Protein AF-A0A848TBX1-F1 (afdb_monomer_lite)

Structure (mmCIF, N/CA/C/O backbone):
data_AF-A0A848TBX1-F1
#
_entry.id   AF-A0A848TBX1-F1
#
loop_
_atom_site.group_PDB
_atom_site.id
_atom_site.type_symbol
_atom_site.label_atom_id
_atom_site.label_alt_id
_atom_site.label_comp_id
_atom_site.label_asym_id
_atom_site.label_entity_id
_atom_site.label_seq_id
_atom_site.pdbx_PDB_ins_code
_atom_site.Cartn_x
_atom_site.Cartn_y
_atom_site.Cartn_z
_atom_site.occupancy
_atom_site.B_iso_or_equiv
_atom_site.auth_seq_id
_atom_site.auth_comp_id
_atom_site.auth_asym_id
_atom_site.auth_atom_id
_atom_site.pdbx_PDB_model_num
ATOM 1 N N . MET A 1 1 ? 13.586 -7.756 -27.635 1.00 63.50 1 MET A N 1
ATOM 2 C CA . MET A 1 1 ? 14.529 -7.032 -26.752 1.00 63.50 1 MET A CA 1
ATOM 3 C C . MET A 1 1 ? 13.825 -5.948 -25.931 1.00 63.50 1 MET A C 1
ATOM 5 O O . MET A 1 1 ? 14.052 -5.902 -24.736 1.00 63.50 1 MET A O 1
ATOM 9 N N . ILE A 1 2 ? 12.912 -5.149 -26.505 1.00 79.12 2 ILE A N 1
ATOM 10 C CA . ILE A 1 2 ? 12.156 -4.103 -25.774 1.00 79.12 2 ILE A CA 1
ATOM 11 C C . ILE A 1 2 ? 10.970 -4.657 -24.948 1.00 79.12 2 ILE A C 1
ATOM 13 O O . ILE A 1 2 ? 10.659 -4.149 -23.881 1.00 79.12 2 ILE A O 1
ATOM 17 N N . THR A 1 3 ? 10.336 -5.748 -25.383 1.00 88.25 3 THR A N 1
ATOM 18 C CA . THR A 1 3 ? 9.106 -6.284 -24.766 1.00 88.25 3 THR A CA 1
ATOM 19 C C . THR A 1 3 ? 9.268 -6.816 -23.340 1.00 88.25 3 THR A C 1
ATOM 21 O O . THR A 1 3 ? 8.421 -6.524 -22.505 1.00 88.25 3 THR A O 1
ATOM 24 N N . ILE A 1 4 ? 10.341 -7.558 -23.032 1.00 91.38 4 ILE A N 1
ATOM 25 C CA . ILE A 1 4 ? 10.585 -8.056 -21.663 1.00 91.38 4 ILE A CA 1
ATOM 26 C C . ILE A 1 4 ? 10.835 -6.888 -20.704 1.00 91.38 4 ILE A C 1
ATOM 28 O O . ILE A 1 4 ? 10.270 -6.867 -19.616 1.00 91.38 4 ILE A O 1
ATOM 32 N N . LEU A 1 5 ? 11.649 -5.911 -21.118 1.00 93.56 5 LEU A N 1
ATOM 33 C CA . LEU A 1 5 ? 11.935 -4.731 -20.303 1.00 93.56 5 LEU A CA 1
ATOM 34 C C . LEU A 1 5 ? 10.661 -3.924 -20.044 1.00 93.56 5 LEU A C 1
ATOM 36 O O . LEU A 1 5 ? 10.407 -3.568 -18.903 1.00 93.56 5 LEU A O 1
ATOM 40 N N . ASN A 1 6 ? 9.811 -3.731 -21.055 1.00 92.00 6 ASN A N 1
ATOM 41 C CA . ASN A 1 6 ? 8.543 -3.018 -20.889 1.00 92.00 6 ASN A CA 1
ATOM 42 C C . ASN A 1 6 ? 7.585 -3.724 -19.919 1.00 92.00 6 ASN A C 1
ATOM 44 O O . ASN A 1 6 ? 6.941 -3.064 -19.108 1.00 92.00 6 ASN A O 1
ATOM 48 N N . ILE A 1 7 ? 7.486 -5.057 -19.987 1.00 94.75 7 ILE A N 1
ATOM 49 C CA . ILE A 1 7 ? 6.661 -5.833 -19.049 1.00 94.75 7 ILE A CA 1
ATOM 50 C C . ILE A 1 7 ? 7.233 -5.726 -17.634 1.00 94.75 7 ILE A C 1
ATOM 52 O O . ILE A 1 7 ? 6.477 -5.554 -16.683 1.00 94.75 7 ILE A O 1
ATOM 56 N N . LEU A 1 8 ? 8.557 -5.784 -17.484 1.00 94.75 8 LEU A N 1
ATOM 57 C CA . LEU A 1 8 ? 9.199 -5.614 -16.185 1.00 94.75 8 LEU A CA 1
ATOM 58 C C . LEU A 1 8 ? 8.930 -4.221 -15.607 1.00 94.75 8 LEU A C 1
ATOM 60 O O . LEU A 1 8 ? 8.570 -4.118 -14.441 1.00 94.75 8 LEU A O 1
ATOM 64 N N . THR A 1 9 ? 9.049 -3.165 -16.414 1.00 95.56 9 THR A N 1
ATOM 65 C CA . THR A 1 9 ? 8.730 -1.797 -15.988 1.00 95.56 9 THR A CA 1
ATOM 66 C C . THR A 1 9 ? 7.270 -1.674 -15.560 1.00 95.56 9 THR A C 1
ATOM 68 O O . THR A 1 9 ? 7.015 -1.165 -14.478 1.00 95.56 9 THR A O 1
ATOM 71 N N . LEU A 1 10 ? 6.327 -2.242 -16.321 1.00 95.88 10 LEU A N 1
ATOM 72 C CA . LEU A 1 10 ? 4.911 -2.273 -15.936 1.00 95.88 10 LEU A CA 1
ATOM 73 C C . LEU A 1 10 ? 4.706 -2.937 -14.564 1.00 95.88 10 LEU A C 1
ATOM 75 O O . LEU A 1 10 ? 3.970 -2.423 -13.725 1.00 95.88 10 LEU A O 1
ATOM 79 N N . LEU A 1 11 ? 5.354 -4.080 -14.324 1.00 96.62 11 LEU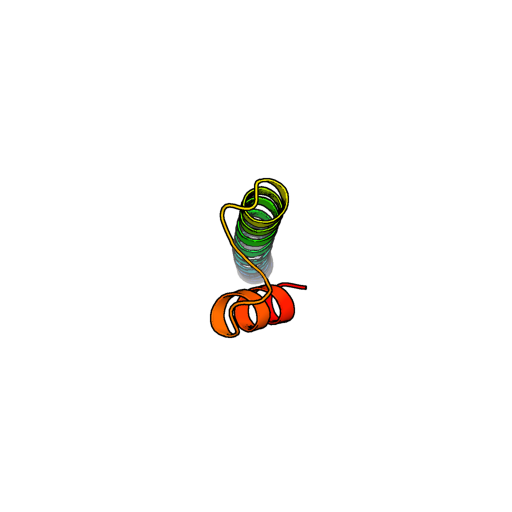 A N 1
ATOM 80 C CA . LEU A 1 11 ? 5.259 -4.780 -13.041 1.00 96.62 11 LEU A CA 1
ATOM 81 C C . LEU A 1 11 ? 5.868 -3.962 -11.897 1.00 96.62 11 LEU A C 1
ATOM 83 O O . LEU A 1 11 ? 5.302 -3.936 -10.806 1.00 96.62 11 LEU A O 1
ATOM 87 N N . LEU A 1 12 ? 6.993 -3.289 -12.142 1.00 97.19 12 LEU A N 1
ATOM 88 C CA . LEU A 1 12 ? 7.629 -2.407 -11.164 1.00 97.19 12 LEU A CA 1
ATOM 89 C C . LEU A 1 12 ? 6.747 -1.201 -10.831 1.00 97.19 12 LEU A C 1
ATOM 91 O O . LEU A 1 12 ? 6.633 -0.861 -9.657 1.00 97.19 12 LEU A O 1
ATOM 95 N N . ASP A 1 13 ? 6.077 -0.608 -11.819 1.00 97.12 13 ASP A N 1
ATOM 96 C CA . ASP A 1 13 ? 5.150 0.507 -11.606 1.00 97.12 13 ASP A CA 1
ATOM 97 C C . ASP A 1 13 ? 3.954 0.078 -10.740 1.00 97.12 13 ASP A C 1
ATOM 99 O O . ASP A 1 13 ? 3.575 0.773 -9.793 1.00 97.12 13 ASP A O 1
ATOM 103 N N . VAL A 1 14 ? 3.392 -1.108 -11.004 1.00 97.19 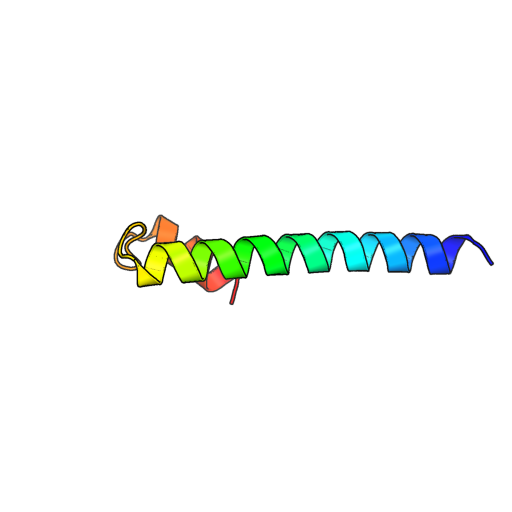14 VAL A N 1
ATOM 104 C CA . VAL A 1 14 ? 2.307 -1.680 -10.189 1.00 97.19 14 VAL A CA 1
ATOM 105 C C . VAL A 1 14 ? 2.791 -2.003 -8.774 1.00 97.19 14 VAL A C 1
ATOM 107 O O . VAL A 1 14 ? 2.114 -1.668 -7.802 1.00 97.19 14 VAL A O 1
ATOM 110 N N . ALA A 1 15 ? 3.970 -2.612 -8.629 1.00 97.69 15 ALA A N 1
ATOM 111 C CA . ALA A 1 15 ? 4.548 -2.921 -7.323 1.00 97.69 15 ALA A CA 1
ATOM 112 C C . ALA A 1 15 ? 4.838 -1.647 -6.510 1.00 97.69 15 ALA A C 1
ATOM 114 O O . ALA A 1 15 ? 4.557 -1.600 -5.311 1.00 97.69 15 ALA A O 1
ATOM 115 N N . PHE A 1 16 ? 5.341 -0.595 -7.161 1.00 97.44 16 PHE A N 1
ATOM 116 C CA . PHE A 1 16 ? 5.559 0.713 -6.548 1.00 97.44 16 PHE A CA 1
ATOM 117 C C . PHE A 1 16 ? 4.244 1.340 -6.076 1.00 97.44 16 PHE A C 1
ATOM 119 O O . PHE A 1 16 ? 4.168 1.845 -4.955 1.00 97.44 16 PHE A O 1
ATOM 126 N N . PHE A 1 17 ? 3.186 1.255 -6.886 1.00 97.06 17 PHE A N 1
ATOM 127 C CA . PHE A 1 17 ? 1.862 1.723 -6.488 1.00 97.06 17 PHE A CA 1
ATOM 128 C C . PHE A 1 17 ? 1.331 0.976 -5.254 1.00 97.06 17 PHE A C 1
ATOM 130 O O . PHE A 1 17 ? 0.880 1.616 -4.303 1.00 97.06 17 PHE A O 1
ATOM 137 N N . ILE A 1 18 ? 1.431 -0.359 -5.226 1.00 97.25 18 ILE A N 1
ATOM 138 C CA . ILE A 1 18 ? 1.002 -1.173 -4.075 1.00 97.25 18 ILE A CA 1
ATOM 139 C C . ILE A 1 18 ? 1.785 -0.786 -2.815 1.00 97.25 18 ILE A C 1
ATOM 141 O O . ILE A 1 18 ? 1.186 -0.590 -1.757 1.00 97.25 18 ILE A O 1
ATOM 145 N N . MET A 1 19 ? 3.105 -0.607 -2.928 1.00 97.62 19 MET A N 1
ATOM 146 C CA . MET A 1 19 ? 3.949 -0.150 -1.819 1.00 97.62 19 MET A CA 1
ATOM 147 C C . MET A 1 19 ? 3.477 1.205 -1.277 1.00 97.62 19 MET A C 1
ATOM 149 O O . MET A 1 19 ? 3.349 1.377 -0.065 1.00 97.62 19 MET A O 1
ATOM 153 N N . LEU A 1 20 ? 3.183 2.160 -2.162 1.00 98.00 20 LEU A N 1
ATOM 154 C CA . LEU A 1 20 ? 2.715 3.487 -1.774 1.00 98.00 20 LEU A CA 1
ATOM 155 C C . LEU A 1 20 ? 1.372 3.417 -1.034 1.00 98.00 20 LEU A C 1
ATOM 157 O O . LEU A 1 20 ? 1.225 4.037 0.021 1.00 98.00 20 LEU A O 1
ATOM 161 N N . VAL A 1 21 ? 0.419 2.622 -1.533 1.00 97.75 21 VAL A N 1
ATOM 162 C CA . VAL A 1 21 ? -0.869 2.390 -0.857 1.00 97.75 21 VAL A CA 1
ATOM 163 C C . VAL A 1 21 ? -0.658 1.765 0.524 1.00 97.75 21 VAL A C 1
ATOM 165 O O . VAL A 1 21 ? -1.244 2.238 1.498 1.00 97.75 21 VAL A O 1
ATOM 168 N N . HIS A 1 22 ? 0.210 0.757 0.636 1.00 97.19 22 HIS A N 1
ATOM 169 C CA . HIS A 1 22 ? 0.507 0.090 1.904 1.00 97.19 22 HIS A CA 1
ATOM 170 C C . HIS A 1 22 ? 1.121 1.058 2.932 1.00 97.19 22 HIS A C 1
ATOM 172 O O . HIS A 1 22 ? 0.692 1.083 4.088 1.00 97.19 22 HIS A O 1
ATOM 178 N N . ILE A 1 23 ? 2.065 1.914 2.520 1.00 97.88 23 ILE A N 1
ATOM 179 C CA . ILE A 1 23 ? 2.681 2.933 3.390 1.00 97.88 23 ILE A CA 1
ATOM 180 C C . ILE A 1 23 ? 1.638 3.944 3.879 1.00 97.88 23 ILE A C 1
ATOM 182 O O . ILE A 1 23 ? 1.581 4.234 5.076 1.00 97.88 23 ILE A O 1
ATOM 186 N N . ILE A 1 24 ? 0.794 4.468 2.983 1.00 97.88 24 ILE A N 1
ATOM 187 C CA . ILE A 1 24 ? -0.247 5.434 3.362 1.00 97.88 24 ILE A CA 1
ATOM 188 C C . ILE A 1 24 ? -1.257 4.786 4.313 1.00 97.88 24 ILE A C 1
ATOM 190 O O . ILE A 1 24 ? -1.567 5.371 5.347 1.00 97.88 24 ILE A O 1
ATOM 194 N N . MET A 1 25 ? -1.737 3.57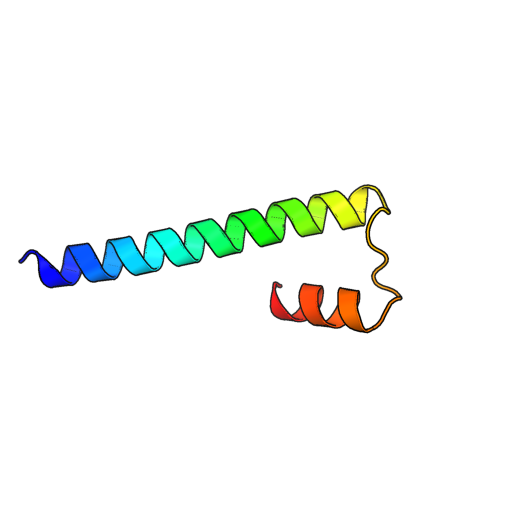5 4.018 1.00 97.12 25 MET A N 1
ATOM 195 C CA . MET A 1 25 ? -2.648 2.844 4.908 1.00 97.12 25 MET A CA 1
ATOM 196 C C . MET A 1 25 ? -2.024 2.611 6.287 1.00 97.12 25 MET A C 1
ATOM 198 O O . MET A 1 25 ? -2.667 2.888 7.300 1.00 97.12 25 MET A O 1
ATOM 202 N N . SER A 1 26 ? -0.755 2.193 6.330 1.00 96.94 26 SER A N 1
ATOM 203 C CA . SER A 1 26 ? -0.001 2.014 7.579 1.00 96.94 26 SER A CA 1
ATOM 204 C C . SER A 1 26 ? 0.044 3.305 8.394 1.00 96.94 26 SER A C 1
ATOM 206 O O . SER A 1 26 ? -0.187 3.293 9.604 1.00 96.94 26 SER A O 1
ATOM 208 N N . TRP A 1 27 ? 0.306 4.432 7.726 1.00 98.00 27 TRP A N 1
ATOM 209 C CA . TRP A 1 27 ? 0.305 5.753 8.343 1.00 98.00 27 TRP A CA 1
ATOM 210 C C . TRP A 1 27 ? -1.081 6.090 8.903 1.00 98.00 27 TRP A C 1
ATOM 212 O O . TRP A 1 27 ? -1.221 6.360 10.092 1.00 98.00 27 TRP A O 1
ATOM 222 N N . LEU A 1 28 ? -2.133 5.982 8.094 1.00 97.75 28 LEU A N 1
ATOM 223 C CA . LEU A 1 28 ? -3.495 6.313 8.513 1.00 97.75 28 LEU A CA 1
ATOM 224 C C . LEU A 1 28 ? -3.989 5.458 9.692 1.00 97.75 28 LEU A C 1
ATOM 226 O O . LEU A 1 28 ? -4.670 5.983 10.573 1.00 97.75 28 LEU A O 1
ATOM 230 N N . ILE A 1 29 ? -3.633 4.173 9.743 1.00 97.19 29 ILE A N 1
ATOM 231 C CA . ILE A 1 29 ? -3.946 3.293 10.879 1.00 97.19 29 ILE A CA 1
ATOM 232 C C . ILE A 1 29 ? -3.157 3.720 12.124 1.00 97.19 29 ILE A C 1
ATOM 234 O O . ILE A 1 29 ? -3.735 3.836 13.204 1.00 97.19 29 ILE A O 1
ATOM 238 N N . ASN A 1 30 ? -1.858 4.007 11.985 1.00 97.50 30 ASN A N 1
ATOM 239 C CA . ASN A 1 30 ? -1.004 4.441 13.096 1.00 97.50 30 ASN A CA 1
ATOM 240 C C . ASN A 1 30 ? -1.510 5.744 13.740 1.00 97.50 30 ASN A C 1
ATOM 242 O O . ASN A 1 30 ? -1.579 5.857 14.963 1.00 97.50 30 ASN A O 1
ATOM 246 N N . PHE A 1 31 ? -1.953 6.692 12.912 1.00 98.12 31 PHE A N 1
ATOM 247 C CA . PHE A 1 31 ? -2.549 7.952 13.359 1.00 98.12 31 PHE A CA 1
ATOM 248 C C . PHE A 1 31 ? -4.023 7.820 13.783 1.00 98.12 31 PHE A C 1
ATOM 250 O O . PHE A 1 31 ? -4.667 8.832 14.052 1.00 98.12 31 PHE A O 1
ATOM 257 N N . ASN A 1 32 ? -4.565 6.598 13.876 1.00 95.12 32 ASN A N 1
ATOM 258 C CA . ASN A 1 32 ? -5.967 6.306 14.203 1.00 95.12 32 ASN A CA 1
ATOM 259 C C . ASN A 1 32 ? -6.986 7.031 13.299 1.00 95.12 32 ASN A C 1
ATOM 261 O O . ASN A 1 32 ? -8.138 7.224 13.686 1.00 95.12 32 ASN A O 1
ATOM 265 N N . VAL A 1 33 ? -6.574 7.432 12.091 1.00 97.44 33 VAL A N 1
ATOM 266 C CA . VAL A 1 33 ? -7.461 8.010 11.071 1.00 97.44 33 VAL A CA 1
ATOM 267 C C . VAL A 1 33 ? -8.340 6.912 10.473 1.00 97.44 33 VAL A C 1
ATOM 269 O O . VAL A 1 33 ? -9.526 7.127 10.230 1.00 97.44 33 VAL A O 1
ATOM 272 N N . LEU A 1 34 ? -7.772 5.720 10.278 1.00 96.50 34 LEU A N 1
ATOM 273 C CA . LEU A 1 34 ? -8.489 4.518 9.863 1.00 96.50 34 LEU A CA 1
ATOM 274 C C . LEU A 1 34 ? -8.533 3.503 11.006 1.00 96.50 34 LEU A C 1
ATOM 276 O O . LEU A 1 34 ? -7.515 3.2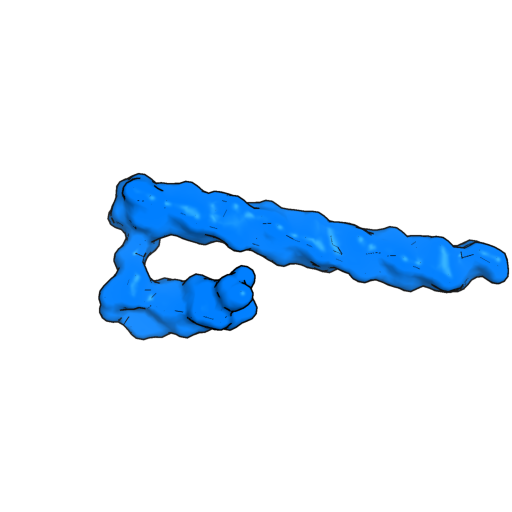06 11.627 1.00 96.50 34 LEU A O 1
ATOM 280 N N . ASN A 1 35 ? -9.717 2.948 11.271 1.00 95.81 35 ASN A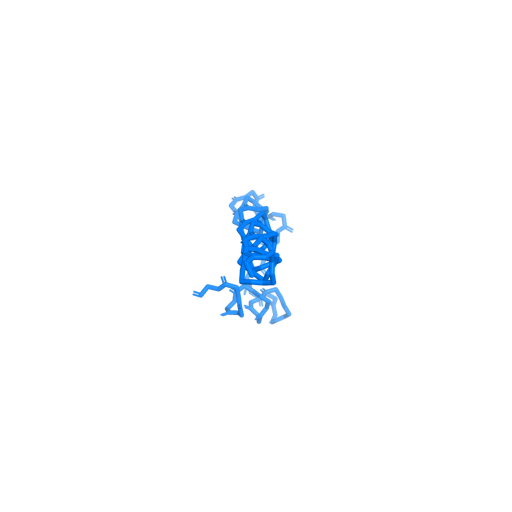 N 1
ATOM 281 C CA . ASN A 1 35 ? -9.932 2.007 12.365 1.00 95.81 35 ASN A CA 1
ATOM 282 C C . ASN A 1 35 ? -10.111 0.576 11.840 1.00 95.81 35 ASN A C 1
ATOM 284 O O . ASN A 1 35 ? -11.127 0.255 11.227 1.00 95.81 35 ASN A O 1
ATOM 288 N N . LEU A 1 36 ? -9.169 -0.310 12.172 1.00 95.81 36 LEU A N 1
ATOM 289 C CA . LEU A 1 36 ? -9.191 -1.733 11.800 1.00 95.81 36 LEU A CA 1
ATOM 290 C C . LEU A 1 36 ? -10.351 -2.537 12.410 1.00 95.81 36 LEU A C 1
ATOM 292 O O . LEU A 1 36 ? -10.590 -3.669 12.014 1.00 95.81 36 LEU A O 1
ATOM 296 N N . ARG A 1 37 ? -11.112 -1.985 13.360 1.00 96.12 37 ARG A N 1
ATOM 297 C CA . ARG A 1 37 ? -12.352 -2.621 13.842 1.00 96.12 37 ARG A CA 1
ATOM 298 C C . ARG A 1 37 ? -13.500 -2.494 12.842 1.00 96.12 37 ARG A C 1
ATOM 300 O O . ARG A 1 37 ? -14.501 -3.194 12.973 1.00 96.12 37 ARG A O 1
ATOM 307 N N . GLN A 1 38 ? -13.387 -1.582 11.876 1.00 96.62 38 GLN A N 1
ATOM 308 C CA . GLN A 1 38 ? -14.361 -1.449 10.802 1.00 96.62 38 GLN A CA 1
ATOM 309 C C . GLN A 1 38 ? -14.089 -2.544 9.759 1.00 96.62 38 GLN A C 1
ATOM 311 O O . GLN A 1 38 ? -12.983 -2.592 9.220 1.00 96.62 38 GLN A O 1
ATOM 316 N N . PRO A 1 39 ? -15.076 -3.395 9.425 1.00 96.12 39 PRO A N 1
ATOM 317 C CA . PRO A 1 39 ? -14.849 -4.585 8.603 1.00 96.12 39 PRO A CA 1
ATOM 318 C C . PRO A 1 39 ? -14.301 -4.257 7.211 1.00 96.12 39 PRO A C 1
ATOM 320 O O . PRO A 1 39 ? -13.475 -4.996 6.696 1.00 96.12 39 PRO A O 1
ATOM 323 N N . ILE A 1 40 ? -14.698 -3.125 6.624 1.00 96.25 40 ILE A N 1
ATOM 324 C CA . ILE A 1 40 ? -14.195 -2.706 5.311 1.00 96.25 40 ILE A CA 1
ATOM 325 C C . ILE A 1 40 ? -12.719 -2.287 5.349 1.00 96.25 40 ILE A C 1
ATOM 327 O O . ILE A 1 40 ? -11.964 -2.610 4.440 1.00 96.25 40 ILE A O 1
ATOM 331 N N . VAL A 1 41 ? -12.288 -1.609 6.417 1.00 95.81 41 VAL A N 1
ATOM 332 C CA . VAL A 1 41 ? -10.893 -1.176 6.588 1.00 95.81 41 VAL A CA 1
ATOM 333 C C . VAL A 1 41 ? -10.011 -2.390 6.858 1.00 95.81 41 VAL A C 1
ATOM 335 O O . VAL A 1 41 ? -8.948 -2.503 6.258 1.00 95.81 41 VAL A O 1
ATOM 338 N N . ALA A 1 42 ? -10.485 -3.313 7.703 1.00 96.94 42 ALA A N 1
ATOM 339 C CA . ALA A 1 42 ? -9.817 -4.583 7.967 1.00 96.94 42 ALA A CA 1
ATOM 340 C C . ALA A 1 42 ? -9.637 -5.401 6.686 1.00 96.94 42 ALA A C 1
ATOM 342 O O . ALA A 1 42 ? -8.525 -5.784 6.369 1.00 96.94 42 ALA A O 1
ATOM 343 N N . GLN A 1 43 ? -10.698 -5.580 5.893 1.00 96.75 43 GLN A N 1
ATOM 344 C CA . GLN A 1 43 ? -10.627 -6.338 4.640 1.00 96.75 43 GLN A CA 1
ATOM 345 C C . GLN A 1 43 ? -9.638 -5.741 3.634 1.00 96.75 43 GLN A C 1
ATOM 347 O O . GLN A 1 43 ? -8.913 -6.482 2.975 1.00 96.75 43 GLN A O 1
ATOM 352 N N . ILE A 1 44 ? -9.599 -4.412 3.503 1.00 95.75 44 ILE A N 1
ATOM 353 C CA . ILE A 1 44 ? -8.636 -3.746 2.617 1.00 95.75 44 ILE A CA 1
ATOM 354 C C . ILE A 1 44 ? -7.213 -3.919 3.156 1.00 95.75 44 ILE A C 1
ATOM 356 O O . ILE A 1 44 ? -6.303 -4.198 2.383 1.00 95.75 44 ILE A O 1
ATOM 360 N N . TRP A 1 45 ? -7.020 -3.767 4.467 1.00 96.62 45 TRP A N 1
ATOM 361 C CA . TRP A 1 45 ? -5.719 -3.937 5.109 1.00 96.62 45 TRP A CA 1
ATOM 362 C C . TRP A 1 45 ? -5.194 -5.372 4.984 1.00 96.62 45 TRP A C 1
ATOM 364 O O . TRP A 1 45 ? -4.053 -5.563 4.577 1.00 96.62 45 TRP A O 1
ATOM 374 N N . ASP A 1 46 ? -6.047 -6.364 5.226 1.00 96.31 46 ASP A N 1
ATOM 375 C CA . ASP A 1 46 ? -5.725 -7.786 5.090 1.00 96.31 46 ASP A CA 1
ATOM 376 C C . ASP A 1 46 ? -5.465 -8.177 3.626 1.00 96.31 46 ASP A C 1
ATOM 378 O O . ASP A 1 46 ? -4.688 -9.082 3.357 1.00 96.31 46 ASP A O 1
ATOM 382 N N . GLY A 1 47 ? -6.088 -7.497 2.657 1.00 93.94 47 GLY A N 1
ATOM 383 C CA . GLY A 1 47 ? -5.799 -7.692 1.233 1.00 93.94 47 GLY A CA 1
ATOM 384 C C . GLY A 1 47 ? -4.485 -7.052 0.764 1.00 93.94 47 GLY A C 1
ATOM 385 O O . GLY A 1 47 ? -3.985 -7.402 -0.304 1.00 93.94 47 GLY A O 1
ATOM 386 N N . LEU A 1 48 ? -3.943 -6.104 1.535 1.00 93.19 48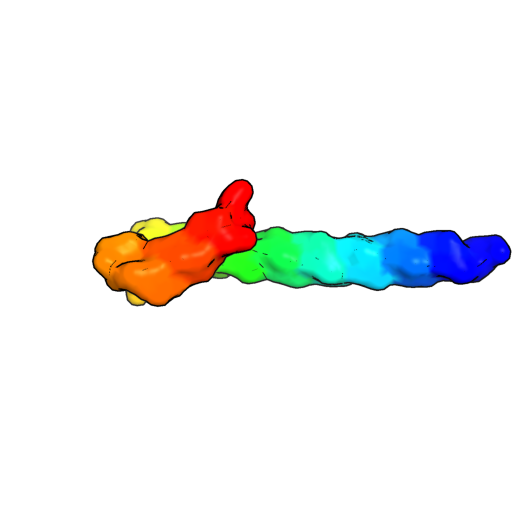 LEU A N 1
ATOM 387 C CA . LEU A 1 48 ? -2.696 -5.387 1.242 1.00 93.19 48 LEU A CA 1
ATOM 388 C C . LEU A 1 48 ? -1.475 -5.946 1.991 1.00 93.19 48 LEU A C 1
ATOM 390 O O . LEU A 1 48 ? -0.366 -5.485 1.708 1.00 93.19 48 LEU A O 1
ATOM 394 N N . ASN A 1 49 ? -1.664 -6.856 2.951 1.00 91.94 49 ASN A N 1
ATOM 395 C CA . ASN A 1 49 ? -0.626 -7.421 3.821 1.00 91.94 49 ASN A CA 1
ATOM 396 C C . ASN A 1 49 ? -0.440 -8.920 3.571 1.00 91.94 49 ASN A C 1
ATOM 398 O O . ASN A 1 49 ? 0.715 -9.333 3.337 1.00 91.94 49 ASN A O 1
#

pLDDT: mean 95.07, std 5.51, range [63.5, 98.12]

Foldseek 3Di:
DVVVVVVVVVVVVVVVVLVVVLVVLVVCVVVVVDDCVPVVSVVVNVVSD

Secondary structure (DSSP, 8-state):
-HHHHHHHHHHHHHHHHHHHHHHHHHHHHHTTSS-TTSHHHHHHHHHH-

Radius of gyration: 14.92 Å; chains: 1; bounding box: 29×16×41 Å

Sequence (49 aa):
MITILNILTLLLDVAFFIMLVHIIMSWLINFNVLNLRQPIVAQIWDGLN